Protein AF-V4ACY2-F1 (afdb_monomer)

Solvent-accessible surface area (backbone atoms only — not comparable to full-atom values): 9419 Å² total; per-residue (Å²): 138,80,79,76,68,62,64,61,56,56,56,52,55,54,52,50,54,54,52,55,57,54,51,53,53,53,53,53,55,50,52,55,54,51,60,54,54,54,54,55,53,50,52,53,52,51,51,52,51,52,53,50,60,61,65,65,54,49,73,44,71,83,48,90,90,48,67,42,76,68,57,86,89,70,68,90,60,81,63,46,81,70,33,29,70,29,28,17,23,35,46,50,26,29,38,27,17,43,76,71,76,41,50,69,69,54,37,47,49,46,32,31,53,44,30,43,58,54,26,66,77,44,85,54,64,69,61,23,49,52,42,41,55,46,29,52,49,54,36,50,51,47,67,73,59,35,75,83,64,49,28,78,70,47,54,84,71,54,76,44,78,63,48,66,63,34,48,129

pLDDT: mean 79.66, std 19.5, range [39.16, 98.38]

Sequence (168 aa):
MNTNSVLAKGVWCILKHILEHKSKKIIFLNLLKIKWRMRLSLVFGVCIAAGLVGLVTAQCNRNGDINGCSIPFGLPLPFKQKFTPSCYKHDVCYFCGAARAISRSRCDAKFLTDMENACRGIGNSQDREKCSKWANRYKGAVRLGGVLYYKKKPKNWCSESWVSGCLP

Mean predicted aligned error: 14.55 Å

Organism: Lottia gigantea (NCBI:txid225164)

Foldseek 3Di:
DDPPPPVVVVVVVVVVVVVVVVVVVVVVVVVVVVVVVVVVVVVVVVVVVVVVVVVLLLPLPPDPQQDFPDDPPPDPQPCSVLLRSLSSLLLLCLQQVLVVVHDNVNSLVSSLVSQLVSLVPDPDPVVSVVSNVSSVVSSVVCVVPVVVRRDNDHDPCSPPPSSVSSYD

Radius of gyration: 33.01 Å; Cα contacts (8 Å, |Δi|>4): 128; chains: 1; bounding box: 61×30×109 Å

Structure (mmCIF, N/CA/C/O backbone):
data_AF-V4ACY2-F1
#
_entry.id   AF-V4ACY2-F1
#
loop_
_atom_site.group_PDB
_atom_site.id
_atom_site.type_symbol
_atom_site.label_atom_id
_atom_site.label_alt_id
_atom_site.label_comp_id
_atom_site.label_asym_id
_atom_site.label_entity_id
_atom_site.label_seq_id
_atom_site.pdbx_PDB_ins_code
_atom_site.Cartn_x
_atom_site.Cartn_y
_atom_site.Cartn_z
_atom_site.occupancy
_atom_site.B_iso_or_equiv
_atom_site.auth_seq_id
_atom_site.auth_comp_id
_atom_site.auth_asym_id
_atom_site.auth_atom_id
_atom_site.pdbx_PDB_model_num
ATOM 1 N N . MET A 1 1 ? 41.805 -15.645 92.536 1.00 41.41 1 MET A N 1
ATOM 2 C CA . MET A 1 1 ? 40.705 -14.873 91.912 1.00 41.41 1 MET A CA 1
ATOM 3 C C . MET A 1 1 ? 41.290 -14.067 90.760 1.00 41.41 1 MET A C 1
ATOM 5 O O . MET A 1 1 ? 42.185 -13.276 91.007 1.00 41.41 1 MET A O 1
ATOM 9 N N . ASN A 1 2 ? 40.886 -14.336 89.514 1.00 39.16 2 ASN A N 1
ATOM 10 C CA . ASN A 1 2 ? 41.497 -13.746 88.313 1.00 39.16 2 ASN A CA 1
ATOM 11 C C . ASN A 1 2 ? 40.518 -12.742 87.673 1.00 39.16 2 ASN A C 1
ATOM 13 O O . ASN A 1 2 ? 39.511 -13.131 87.081 1.00 39.16 2 ASN A O 1
ATOM 17 N N . THR A 1 3 ? 40.793 -11.450 87.850 1.00 51.00 3 THR A N 1
ATOM 18 C CA . THR A 1 3 ? 39.941 -10.298 87.490 1.00 51.00 3 THR A CA 1
ATOM 19 C C . THR A 1 3 ? 39.946 -9.953 85.994 1.00 51.00 3 THR A C 1
ATOM 21 O O . THR A 1 3 ? 39.172 -9.108 85.552 1.00 51.00 3 THR A O 1
ATOM 24 N N . ASN A 1 4 ? 40.742 -10.651 85.178 1.00 47.72 4 ASN A N 1
ATOM 25 C CA . ASN A 1 4 ? 40.921 -10.340 83.755 1.00 47.72 4 ASN A CA 1
ATOM 26 C C . ASN A 1 4 ? 39.798 -10.848 82.823 1.00 47.72 4 ASN A C 1
ATOM 28 O O . ASN A 1 4 ? 39.755 -10.471 81.655 1.00 47.72 4 ASN A O 1
ATOM 32 N N . SER A 1 5 ? 38.864 -11.684 83.299 1.00 50.41 5 SER A N 1
ATOM 33 C CA . SER A 1 5 ? 37.837 -12.299 82.430 1.00 50.41 5 SER A CA 1
ATOM 34 C C . SER A 1 5 ? 36.534 -11.497 82.290 1.00 50.41 5 SER A C 1
ATOM 36 O O . SER A 1 5 ? 35.752 -11.748 81.370 1.00 50.41 5 SER A O 1
ATOM 38 N N . VAL A 1 6 ? 36.288 -10.529 83.180 1.00 53.50 6 VAL A N 1
ATOM 39 C CA . VAL A 1 6 ? 35.016 -9.784 83.222 1.00 53.50 6 VAL A CA 1
ATOM 40 C C . VAL A 1 6 ? 35.035 -8.582 82.267 1.00 53.50 6 VAL A C 1
ATOM 42 O O . VAL A 1 6 ? 34.057 -8.345 81.560 1.00 53.50 6 VAL A O 1
ATOM 45 N N . LEU A 1 7 ? 36.171 -7.883 82.148 1.00 49.66 7 LEU A N 1
ATOM 46 C CA . LEU A 1 7 ? 36.331 -6.720 81.260 1.00 49.66 7 LEU A CA 1
ATOM 47 C C . LEU A 1 7 ? 36.253 -7.079 79.762 1.00 49.66 7 LEU A C 1
ATOM 49 O O . LEU A 1 7 ? 35.655 -6.338 78.982 1.00 49.66 7 LEU A O 1
ATOM 53 N N . ALA A 1 8 ? 36.764 -8.246 79.356 1.00 54.38 8 ALA A N 1
ATOM 54 C CA . ALA A 1 8 ? 36.753 -8.680 77.954 1.00 54.38 8 ALA A CA 1
ATOM 55 C C . ALA A 1 8 ? 35.339 -8.988 77.415 1.00 54.38 8 ALA A C 1
ATOM 57 O O . ALA A 1 8 ? 35.057 -8.777 76.235 1.00 54.38 8 ALA A O 1
ATOM 58 N N . LYS A 1 9 ? 34.420 -9.447 78.277 1.00 57.16 9 LYS A N 1
ATOM 59 C CA . LYS A 1 9 ? 33.043 -9.791 77.876 1.00 57.16 9 LYS A CA 1
ATOM 60 C C . LYS A 1 9 ? 32.164 -8.554 77.659 1.00 57.16 9 LYS A C 1
ATOM 62 O O . LYS A 1 9 ? 31.334 -8.553 76.751 1.00 57.16 9 LYS A O 1
ATOM 67 N N . GLY A 1 10 ? 32.369 -7.490 78.441 1.00 53.94 10 GLY A N 1
ATOM 68 C CA . GLY A 1 10 ? 31.601 -6.244 78.323 1.00 53.94 10 GLY A CA 1
ATOM 69 C C . GLY A 1 10 ? 31.888 -5.475 77.029 1.00 53.94 10 GLY A C 1
ATOM 70 O O . GLY A 1 10 ? 30.962 -5.050 76.338 1.00 53.94 10 GLY A O 1
ATOM 71 N N . VAL A 1 11 ? 33.166 -5.367 76.645 1.00 58.78 11 VAL A N 1
ATOM 72 C CA . VAL A 1 11 ? 33.587 -4.646 75.429 1.00 58.78 11 VAL A CA 1
ATOM 73 C C . VAL A 1 11 ? 33.114 -5.356 74.154 1.00 58.78 11 VAL A C 1
ATOM 75 O O . VAL A 1 11 ? 32.684 -4.698 73.204 1.00 58.78 11 VAL A O 1
ATOM 78 N N . TRP A 1 12 ? 33.100 -6.695 74.137 1.00 56.56 12 TRP A N 1
ATOM 79 C CA . TRP A 1 12 ? 32.632 -7.464 72.978 1.00 56.56 12 TRP A CA 1
ATOM 80 C C . TRP A 1 12 ? 31.123 -7.305 72.732 1.00 56.56 12 TRP A C 1
ATOM 82 O O . TRP A 1 12 ? 30.690 -7.209 71.581 1.00 56.56 12 TRP A O 1
ATOM 92 N N . CYS A 1 13 ? 30.319 -7.197 73.794 1.00 54.97 13 CYS A N 1
ATOM 93 C CA . CYS A 1 13 ? 28.871 -7.019 73.670 1.00 54.97 13 CYS A CA 1
ATOM 94 C C . CYS A 1 13 ? 28.513 -5.661 73.034 1.00 54.97 13 CYS A C 1
ATOM 96 O O . CYS A 1 13 ? 27.671 -5.586 72.138 1.00 54.97 13 CYS A O 1
ATOM 98 N N . ILE A 1 14 ? 29.231 -4.598 73.417 1.00 60.75 14 ILE A N 1
ATOM 99 C CA . ILE A 1 14 ? 29.034 -3.247 72.873 1.00 60.75 14 ILE A CA 1
ATOM 100 C C . ILE A 1 14 ? 29.527 -3.159 71.419 1.00 60.75 14 ILE A C 1
ATOM 102 O O . ILE A 1 14 ? 28.814 -2.628 70.563 1.00 60.75 14 ILE A O 1
ATOM 106 N N . LEU A 1 15 ? 30.693 -3.738 71.093 1.00 57.72 15 LEU A N 1
ATOM 107 C CA . LEU A 1 15 ? 31.192 -3.767 69.710 1.00 57.72 15 LEU A CA 1
ATOM 108 C C . LEU A 1 15 ? 30.239 -4.517 68.768 1.00 57.72 15 LEU A C 1
ATOM 110 O O . LEU A 1 15 ? 29.996 -4.062 67.650 1.00 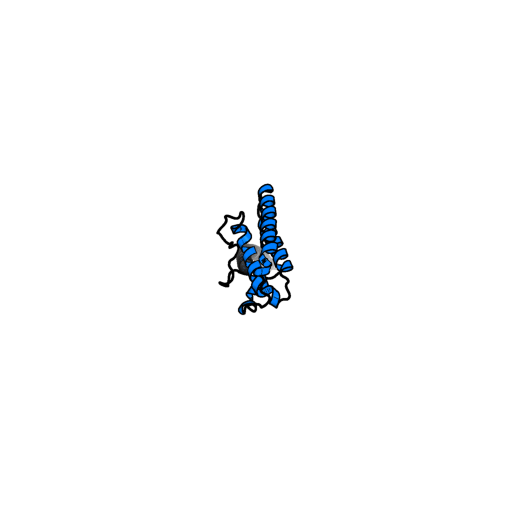57.72 15 LEU A O 1
ATOM 114 N N . LYS A 1 16 ? 29.664 -5.639 69.224 1.00 59.22 16 LYS A N 1
ATOM 115 C CA . LYS A 1 16 ? 28.704 -6.432 68.444 1.00 59.22 16 LYS A CA 1
ATOM 116 C C . LYS A 1 16 ? 27.436 -5.630 68.135 1.00 59.22 16 LYS A C 1
ATOM 118 O O . LYS A 1 16 ? 27.006 -5.605 66.984 1.00 59.22 16 LYS A O 1
ATOM 123 N N . HIS A 1 17 ? 26.909 -4.897 69.119 1.00 57.91 17 HIS A N 1
ATOM 124 C CA . HIS A 1 17 ? 25.737 -4.035 68.935 1.00 57.91 17 HIS A CA 1
ATOM 125 C C . HIS A 1 17 ? 25.995 -2.868 67.964 1.00 57.91 17 HIS A C 1
ATOM 127 O O . HIS A 1 17 ? 25.150 -2.562 67.121 1.00 57.91 17 HIS A O 1
ATOM 133 N N . ILE A 1 18 ? 27.174 -2.236 68.031 1.00 58.00 18 ILE A N 1
ATOM 134 C CA . ILE A 1 18 ? 27.549 -1.126 67.137 1.00 58.00 18 ILE A CA 1
ATOM 135 C C . ILE A 1 18 ? 27.763 -1.617 65.692 1.00 58.00 18 ILE A C 1
ATOM 137 O O . ILE A 1 18 ? 27.342 -0.947 64.741 1.00 58.00 18 ILE A O 1
ATOM 141 N N . LEU A 1 19 ? 28.375 -2.794 65.511 1.00 53.59 19 LEU A N 1
ATOM 142 C CA . LEU A 1 19 ? 28.597 -3.404 64.194 1.00 53.59 19 LEU A CA 1
ATOM 143 C C . LEU A 1 19 ? 27.280 -3.825 63.521 1.00 53.59 19 LEU A C 1
ATOM 145 O O . LEU A 1 19 ? 27.093 -3.566 62.328 1.00 53.59 19 LEU A O 1
ATOM 149 N N . GLU A 1 20 ? 26.328 -4.383 64.275 1.00 55.53 20 GLU A N 1
ATOM 150 C CA . GLU A 1 20 ? 25.010 -4.750 63.740 1.00 55.53 20 GLU A CA 1
ATOM 151 C C . GLU A 1 20 ? 24.198 -3.529 63.282 1.00 55.53 20 GLU A C 1
ATOM 153 O O . GLU A 1 20 ? 23.525 -3.572 62.248 1.00 55.53 20 GLU A O 1
ATOM 158 N N . HIS A 1 21 ? 24.288 -2.411 64.009 1.00 50.34 21 HIS A N 1
ATOM 159 C CA . HIS A 1 21 ? 23.534 -1.198 63.687 1.00 50.34 21 HIS A CA 1
ATOM 160 C C . HIS A 1 21 ? 24.084 -0.454 62.455 1.00 50.34 21 HIS A C 1
ATOM 162 O O . HIS A 1 21 ? 23.308 0.092 61.663 1.00 50.34 21 HIS A O 1
ATOM 168 N N . LYS A 1 22 ? 25.412 -0.447 62.250 1.00 50.97 22 LYS A N 1
ATOM 169 C CA . LYS A 1 22 ? 26.041 0.125 61.042 1.00 50.97 22 LYS A CA 1
ATOM 170 C C . LYS A 1 22 ? 25.749 -0.706 59.789 1.00 50.97 22 LYS A C 1
ATOM 172 O O . LYS A 1 22 ? 25.449 -0.128 58.744 1.00 50.97 22 LYS A O 1
ATOM 177 N N . SER A 1 23 ? 25.769 -2.036 59.902 1.00 53.59 23 SER A N 1
ATOM 178 C CA . SER A 1 23 ? 25.498 -2.950 58.783 1.00 53.59 23 SER A CA 1
ATOM 179 C C . SER A 1 23 ? 24.092 -2.748 58.195 1.00 53.59 23 SER A C 1
ATOM 181 O O . SER A 1 23 ? 23.932 -2.561 56.987 1.00 53.59 23 SER A O 1
ATOM 183 N N . LYS A 1 24 ? 23.067 -2.641 59.053 1.00 53.97 24 LYS A N 1
ATOM 184 C CA . LYS A 1 24 ? 21.666 -2.463 58.626 1.00 53.97 24 LYS A CA 1
ATOM 185 C C . LYS A 1 24 ? 21.431 -1.143 57.870 1.00 53.97 24 LYS A C 1
ATOM 187 O O . LYS A 1 24 ? 20.726 -1.136 56.862 1.00 53.97 24 LYS A O 1
ATOM 192 N N . LYS A 1 25 ? 22.069 -0.035 58.283 1.00 55.19 25 LYS A N 1
ATOM 193 C CA . LYS A 1 25 ? 21.971 1.265 57.579 1.00 55.19 25 LYS A CA 1
ATOM 194 C C . LYS A 1 25 ? 22.633 1.249 56.196 1.00 55.19 25 LYS A C 1
ATOM 196 O O . LYS A 1 25 ? 22.074 1.811 55.255 1.00 55.19 25 LYS A O 1
ATOM 201 N N . ILE A 1 26 ? 23.792 0.603 56.055 1.00 57.75 26 ILE A N 1
ATOM 202 C CA . ILE A 1 26 ? 24.509 0.498 54.771 1.00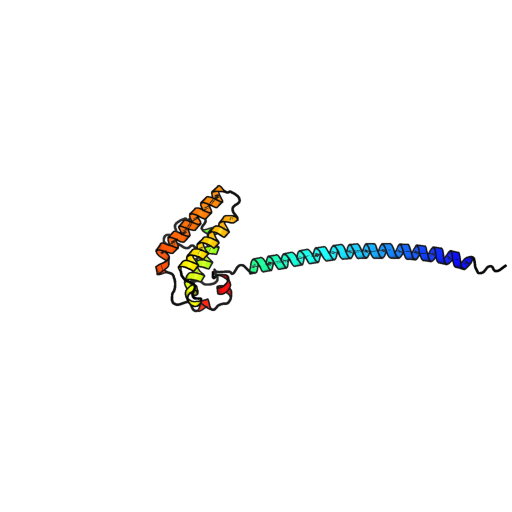 57.75 26 ILE A CA 1
ATOM 203 C C . ILE A 1 26 ? 23.701 -0.334 53.768 1.00 57.75 26 ILE A C 1
ATOM 205 O O . ILE A 1 26 ? 23.549 0.067 52.614 1.00 57.75 26 ILE A O 1
ATOM 209 N N . ILE A 1 27 ? 23.120 -1.449 54.217 1.00 58.66 27 ILE A N 1
ATOM 210 C CA . ILE A 1 27 ? 22.264 -2.300 53.380 1.00 58.66 27 ILE A CA 1
ATOM 211 C C . ILE A 1 27 ? 21.030 -1.519 52.901 1.00 58.66 27 ILE A C 1
ATOM 213 O O . ILE A 1 27 ? 20.716 -1.537 51.712 1.00 58.66 27 ILE A O 1
ATOM 217 N N . PHE A 1 28 ? 20.377 -0.759 53.784 1.00 57.81 28 PHE A N 1
ATOM 218 C CA . PHE A 1 28 ? 19.195 0.033 53.428 1.00 57.81 28 PHE A CA 1
ATOM 219 C C . PHE A 1 28 ? 19.502 1.150 52.409 1.00 57.81 28 PHE A C 1
ATOM 221 O O . PHE A 1 28 ? 18.766 1.332 51.437 1.00 57.81 28 PHE A O 1
ATOM 228 N N . LEU A 1 29 ? 20.631 1.852 52.569 1.00 56.41 29 LEU A N 1
ATOM 229 C CA . LEU A 1 29 ? 21.097 2.873 51.619 1.00 56.41 29 LEU A CA 1
ATOM 230 C C . LEU A 1 29 ? 21.485 2.274 50.255 1.00 56.41 29 LEU A C 1
ATOM 232 O O . LEU A 1 29 ? 21.201 2.873 49.214 1.00 56.41 29 LEU A O 1
ATOM 236 N N . ASN A 1 30 ? 22.086 1.081 50.241 1.00 54.09 30 ASN A N 1
ATOM 237 C CA . ASN A 1 30 ? 22.422 0.373 49.005 1.00 54.09 30 ASN A CA 1
ATOM 238 C C . ASN A 1 30 ? 21.169 -0.111 48.255 1.00 54.09 30 ASN A C 1
ATOM 240 O O . ASN A 1 30 ? 21.097 0.047 47.037 1.00 54.09 30 ASN A O 1
ATOM 244 N N . LEU A 1 31 ? 20.144 -0.606 48.956 1.00 55.38 31 LEU A N 1
ATOM 245 C CA . LEU A 1 31 ? 18.873 -1.020 48.343 1.00 55.38 31 LEU A CA 1
ATOM 246 C C . LEU A 1 31 ? 18.103 0.159 47.726 1.00 55.38 31 LEU A C 1
ATOM 248 O O . LEU A 1 31 ? 17.548 0.028 46.633 1.00 55.38 31 LEU A O 1
ATOM 252 N N . LEU A 1 32 ? 18.119 1.333 48.367 1.00 53.06 32 LEU A N 1
ATOM 253 C CA . LEU A 1 32 ? 17.531 2.560 47.813 1.00 53.06 32 LEU A CA 1
ATOM 254 C C . LEU A 1 32 ? 18.245 3.012 46.528 1.00 53.06 32 LEU A C 1
ATOM 256 O O . LEU A 1 32 ? 17.578 3.316 45.537 1.00 53.06 32 LEU A O 1
ATOM 260 N N . LYS A 1 33 ? 19.586 2.977 46.491 1.00 51.41 33 LYS A N 1
ATOM 261 C CA . LYS A 1 33 ? 20.370 3.278 45.276 1.00 51.41 33 LYS A CA 1
ATOM 262 C C . LYS A 1 33 ? 20.111 2.280 44.141 1.00 51.41 33 LYS A C 1
ATOM 264 O O . LYS A 1 33 ? 20.005 2.688 42.985 1.00 51.41 33 LYS A O 1
ATOM 269 N N . ILE A 1 34 ? 19.972 0.989 44.449 1.00 52.78 34 ILE A N 1
ATOM 270 C CA . ILE A 1 34 ? 19.667 -0.064 43.463 1.00 52.78 34 ILE A CA 1
ATOM 271 C C . ILE A 1 34 ? 18.278 0.154 42.845 1.00 52.78 34 ILE A C 1
ATOM 273 O O . ILE A 1 34 ? 18.129 0.118 41.623 1.00 52.78 34 ILE A O 1
ATOM 277 N N . LYS A 1 35 ? 17.269 0.465 43.667 1.00 46.41 35 LYS A N 1
ATOM 278 C CA . LYS A 1 35 ? 15.887 0.682 43.209 1.00 46.41 35 LYS A CA 1
ATOM 279 C C . LYS A 1 35 ? 15.758 1.890 42.267 1.00 46.41 35 LYS A C 1
ATOM 281 O O . LYS A 1 35 ? 14.972 1.844 41.322 1.00 46.41 35 LYS A O 1
ATOM 286 N N . TRP A 1 36 ? 16.562 2.936 42.478 1.00 42.69 36 TRP A N 1
ATOM 287 C CA . TRP A 1 36 ? 16.610 4.128 41.620 1.00 42.69 36 TRP A CA 1
ATOM 288 C C . TRP A 1 36 ? 17.347 3.903 40.287 1.00 42.69 36 TRP A C 1
ATOM 290 O O . TRP A 1 36 ? 16.862 4.336 39.243 1.00 42.69 36 TRP A O 1
ATOM 300 N N . ARG A 1 37 ? 18.466 3.162 40.274 1.00 53.25 37 ARG A N 1
ATOM 301 C CA . ARG A 1 37 ? 19.217 2.847 39.034 1.00 53.25 37 ARG A CA 1
ATOM 302 C C . ARG A 1 37 ? 18.445 1.932 38.076 1.00 53.25 37 ARG A C 1
ATOM 304 O O . ARG A 1 37 ? 18.564 2.059 36.856 1.00 53.25 37 ARG A O 1
ATOM 311 N N . MET A 1 38 ? 17.633 1.035 38.629 1.00 48.56 38 MET A N 1
ATOM 312 C CA . MET A 1 38 ? 16.861 0.052 37.868 1.00 48.56 38 MET A CA 1
ATOM 313 C C . MET A 1 38 ? 15.676 0.688 37.122 1.00 48.56 38 MET A C 1
ATOM 315 O O . MET A 1 38 ? 15.396 0.314 35.987 1.00 48.56 38 MET A O 1
ATOM 319 N N . ARG A 1 39 ? 15.032 1.713 37.705 1.00 53.97 39 ARG A N 1
ATOM 320 C CA . ARG A 1 39 ? 13.960 2.477 37.038 1.00 53.97 39 ARG A CA 1
ATOM 321 C C . ARG A 1 39 ? 14.480 3.355 35.901 1.00 53.97 39 ARG A C 1
ATOM 323 O O . ARG A 1 39 ? 13.835 3.429 34.863 1.00 53.97 39 ARG A O 1
ATOM 330 N N . LEU A 1 40 ? 15.656 3.963 36.061 1.00 49.12 40 LEU A N 1
ATOM 331 C CA . LEU A 1 40 ? 16.250 4.805 35.020 1.00 49.12 40 LEU A CA 1
ATOM 332 C C . LEU A 1 40 ? 16.706 3.974 33.806 1.00 49.12 40 LEU A C 1
ATOM 334 O O . LEU A 1 40 ? 16.435 4.347 32.670 1.00 49.12 40 LEU A O 1
ATOM 338 N N . SER A 1 41 ? 17.306 2.800 34.040 1.00 58.66 41 SER A N 1
ATOM 339 C CA . SER A 1 41 ? 17.742 1.897 32.958 1.00 58.66 41 SER A CA 1
ATOM 340 C C . SER A 1 41 ? 16.568 1.310 32.161 1.00 58.66 41 SER A C 1
ATOM 342 O O . SER A 1 41 ? 16.654 1.193 30.941 1.00 58.66 41 SER A O 1
ATOM 344 N N . LEU A 1 42 ? 15.449 0.991 32.825 1.00 56.44 42 LEU A N 1
ATOM 345 C CA . LEU A 1 42 ? 14.227 0.507 32.167 1.00 56.44 42 LEU A CA 1
ATOM 346 C C . LEU A 1 42 ? 13.587 1.574 31.269 1.00 56.44 42 LEU A C 1
ATOM 348 O O . LEU A 1 42 ? 13.195 1.266 30.148 1.00 56.44 42 LEU A O 1
ATOM 352 N N . VAL A 1 43 ? 13.521 2.829 31.723 1.00 58.94 43 VAL A N 1
ATOM 353 C CA . VAL A 1 43 ? 12.956 3.935 30.929 1.00 58.94 43 VAL A CA 1
ATOM 354 C C . VAL A 1 43 ? 13.814 4.229 29.694 1.00 58.94 43 VAL A C 1
ATOM 356 O O . VAL A 1 43 ? 13.274 4.347 28.597 1.00 58.94 43 VAL A O 1
ATOM 359 N N . PHE A 1 44 ? 15.145 4.262 29.832 1.00 57.38 44 PHE A N 1
ATOM 360 C CA . PHE A 1 44 ? 16.047 4.424 28.683 1.00 57.38 44 PHE A CA 1
ATOM 361 C C . PHE A 1 44 ? 15.942 3.257 27.688 1.00 57.38 44 PHE A C 1
ATOM 363 O O . PHE A 1 44 ? 15.879 3.493 26.482 1.00 57.38 44 PHE A O 1
ATOM 370 N N . GLY A 1 45 ? 15.850 2.011 28.171 1.00 57.72 45 GLY A N 1
ATOM 371 C CA . GLY A 1 45 ? 15.652 0.836 27.316 1.00 57.72 45 GLY A CA 1
ATOM 372 C C . GLY A 1 45 ? 14.335 0.871 26.530 1.00 57.72 45 GLY A C 1
ATOM 373 O O . GLY A 1 45 ? 14.321 0.564 25.339 1.00 57.72 45 GLY A O 1
ATOM 374 N N . VAL A 1 46 ? 13.241 1.314 27.160 1.00 59.41 46 VAL A N 1
ATOM 375 C CA . VAL A 1 46 ? 11.929 1.471 26.507 1.00 59.41 46 VAL A CA 1
ATOM 376 C C . VAL A 1 46 ? 11.949 2.585 25.453 1.00 59.41 46 VAL A C 1
ATOM 378 O O . VAL A 1 46 ? 11.416 2.390 24.363 1.00 59.41 46 VAL A O 1
ATOM 381 N N . CYS A 1 47 ? 12.600 3.722 25.719 1.00 59.69 47 CYS A N 1
ATOM 382 C CA . CYS A 1 47 ? 12.723 4.811 24.743 1.00 59.69 47 CYS A CA 1
ATOM 383 C C . CYS A 1 47 ? 13.574 4.421 23.525 1.00 59.69 47 CYS A C 1
ATOM 385 O O . CYS A 1 47 ? 13.209 4.754 22.398 1.00 59.69 47 CYS A O 1
ATOM 387 N N . ILE A 1 48 ? 14.672 3.681 23.726 1.00 59.72 48 ILE A N 1
ATOM 388 C CA . ILE A 1 48 ? 15.490 3.150 22.623 1.00 59.72 48 ILE A CA 1
ATOM 389 C C . ILE A 1 48 ? 14.678 2.148 21.795 1.00 59.72 48 ILE A C 1
ATOM 391 O O . ILE A 1 48 ? 14.661 2.246 20.570 1.00 59.72 48 ILE A O 1
ATOM 395 N N . ALA A 1 49 ? 13.948 1.232 22.438 1.00 56.03 49 ALA A N 1
ATOM 396 C CA . ALA A 1 49 ? 13.088 0.285 21.734 1.00 56.03 49 ALA A CA 1
ATOM 397 C C . ALA A 1 49 ? 11.979 0.996 20.935 1.00 56.03 49 ALA A C 1
ATOM 399 O O . ALA A 1 49 ? 11.772 0.674 19.770 1.00 56.03 49 ALA A O 1
ATOM 400 N N . ALA A 1 50 ? 11.310 2.002 21.505 1.00 57.47 50 ALA A N 1
ATOM 401 C CA . ALA A 1 50 ? 10.279 2.774 20.809 1.00 57.47 50 ALA A CA 1
ATOM 402 C C . ALA A 1 50 ? 10.843 3.606 19.640 1.00 57.47 50 ALA A C 1
ATOM 404 O O . ALA A 1 50 ? 10.233 3.654 18.572 1.00 57.47 50 ALA A O 1
ATOM 405 N N . GLY A 1 51 ? 12.025 4.210 19.807 1.00 56.06 51 GLY A N 1
ATOM 406 C CA . GLY A 1 51 ? 12.728 4.928 18.740 1.00 56.06 51 GLY A CA 1
ATOM 407 C C . GLY A 1 51 ? 13.144 4.010 17.587 1.00 56.06 51 GLY A C 1
ATOM 408 O O . GLY A 1 51 ? 12.926 4.344 16.424 1.00 56.06 51 GLY A O 1
ATOM 409 N N . LEU A 1 52 ? 13.661 2.816 17.899 1.00 52.38 52 LEU A N 1
ATOM 410 C CA . LEU A 1 52 ? 13.996 1.794 16.902 1.00 52.38 52 LEU A CA 1
ATOM 411 C C . LEU A 1 52 ? 12.743 1.257 16.198 1.00 52.38 52 LEU A C 1
ATOM 413 O O . LEU A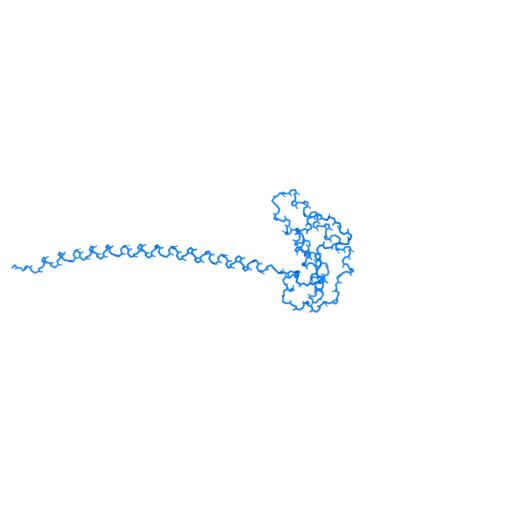 1 52 ? 12.740 1.139 14.978 1.00 52.38 52 LEU A O 1
ATOM 417 N N . VAL A 1 53 ? 11.650 1.000 16.921 1.00 52.88 53 VAL A N 1
ATOM 418 C CA . VAL A 1 53 ? 10.380 0.552 16.321 1.00 52.88 53 VAL A CA 1
ATOM 419 C C . VAL A 1 53 ? 9.775 1.629 15.409 1.00 52.88 53 VAL A C 1
ATOM 421 O O . VAL A 1 53 ? 9.253 1.297 14.346 1.00 52.88 53 VAL A O 1
ATOM 424 N N . GLY A 1 54 ? 9.901 2.916 15.757 1.00 50.59 54 GLY A N 1
ATOM 425 C CA . GLY A 1 54 ? 9.514 4.030 14.882 1.00 50.59 54 GLY A CA 1
ATOM 426 C C . GLY A 1 54 ? 10.365 4.125 13.607 1.00 50.59 54 GLY A C 1
ATOM 427 O O . GLY A 1 54 ? 9.825 4.333 12.519 1.00 50.59 54 GLY A O 1
ATOM 428 N N . LEU A 1 55 ? 11.679 3.893 13.722 1.00 49.09 55 LEU A N 1
ATOM 429 C CA . LEU A 1 55 ? 12.630 3.885 12.601 1.00 49.09 55 LEU A CA 1
ATOM 430 C C . LEU A 1 55 ? 12.419 2.697 11.639 1.00 49.09 55 LEU A C 1
ATOM 432 O O . LEU A 1 55 ? 12.716 2.804 10.452 1.00 49.09 55 LEU A O 1
ATOM 436 N N . VAL A 1 56 ? 11.885 1.574 12.132 1.00 49.66 56 VAL A N 1
ATOM 437 C CA . VAL A 1 56 ? 11.702 0.320 11.369 1.00 49.66 56 VAL A CA 1
ATOM 438 C C . VAL A 1 56 ? 10.434 0.317 10.499 1.00 49.66 56 VAL A C 1
ATOM 440 O O . VAL A 1 56 ? 10.202 -0.616 9.727 1.00 49.66 56 VAL A O 1
ATOM 443 N N . THR A 1 57 ? 9.631 1.386 10.506 1.00 54.12 57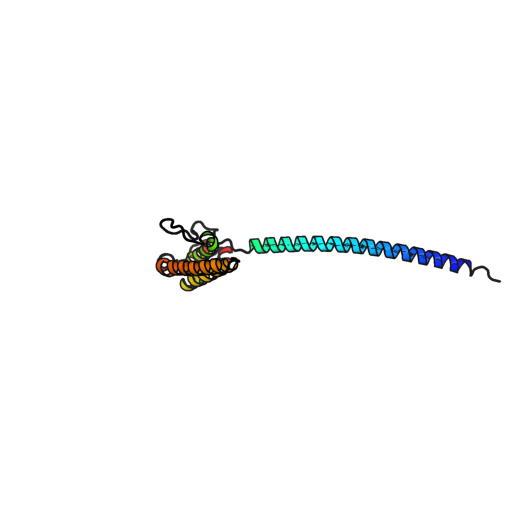 THR A N 1
ATOM 444 C CA . THR A 1 57 ? 8.683 1.582 9.401 1.00 54.12 57 THR A CA 1
ATOM 445 C C . THR A 1 57 ? 9.471 1.997 8.162 1.00 54.12 57 THR A C 1
ATOM 447 O O . THR A 1 57 ? 9.945 3.126 8.064 1.00 54.12 57 THR A O 1
ATOM 450 N N . ALA A 1 58 ? 9.665 1.066 7.221 1.00 63.94 58 ALA A N 1
ATOM 451 C CA . ALA A 1 58 ? 10.285 1.380 5.939 1.00 63.94 58 ALA A CA 1
ATOM 452 C C . ALA A 1 58 ? 9.576 2.605 5.340 1.00 63.94 58 ALA A C 1
ATOM 454 O O . ALA A 1 58 ? 8.379 2.566 5.045 1.00 63.94 58 ALA A O 1
ATOM 455 N N . GLN A 1 59 ? 10.297 3.723 5.242 1.00 83.75 59 GLN A N 1
ATOM 456 C CA . GLN A 1 59 ? 9.784 4.941 4.632 1.00 83.75 59 GLN A CA 1
ATOM 457 C C . GLN A 1 59 ? 9.715 4.708 3.128 1.00 83.75 59 GLN A C 1
ATOM 459 O O . GLN A 1 59 ? 10.699 4.864 2.409 1.00 83.75 59 GLN A O 1
ATOM 464 N N . CYS A 1 60 ? 8.545 4.297 2.658 1.00 91.38 60 CYS A N 1
ATOM 465 C CA . CYS A 1 60 ? 8.324 3.945 1.261 1.00 91.38 60 CYS A CA 1
ATOM 466 C C . CYS A 1 60 ? 8.019 5.159 0.375 1.00 91.38 60 CYS A C 1
ATOM 468 O O . CYS A 1 60 ? 7.571 4.975 -0.741 1.00 91.38 60 CYS A O 1
ATOM 470 N N . ASN A 1 61 ? 8.233 6.389 0.851 1.00 91.88 61 ASN A N 1
ATOM 471 C CA . ASN A 1 61 ? 8.007 7.643 0.121 1.00 91.88 61 ASN A CA 1
ATOM 472 C C . ASN A 1 61 ? 9.319 8.379 -0.217 1.00 91.88 61 ASN A C 1
ATOM 474 O O . ASN A 1 61 ? 9.339 9.601 -0.322 1.00 91.88 61 ASN A O 1
ATOM 478 N N . ARG A 1 62 ? 10.432 7.643 -0.336 1.00 88.38 62 ARG A N 1
ATOM 479 C CA . ARG A 1 62 ? 11.786 8.205 -0.490 1.00 88.38 62 ARG A CA 1
ATOM 480 C C . ARG A 1 62 ? 12.155 8.648 -1.905 1.00 88.38 62 ARG A C 1
ATOM 482 O O . ARG A 1 62 ? 13.187 9.285 -2.076 1.00 88.38 62 ARG A O 1
ATOM 489 N N . ASN A 1 63 ? 11.348 8.315 -2.908 1.00 90.19 63 ASN A N 1
ATOM 490 C CA . ASN A 1 63 ? 11.635 8.619 -4.307 1.00 90.19 63 ASN A CA 1
ATOM 491 C C . ASN A 1 63 ? 10.508 9.453 -4.932 1.00 90.19 63 ASN A C 1
ATOM 493 O O . ASN A 1 63 ? 9.339 9.197 -4.659 1.00 90.19 63 ASN A O 1
ATOM 497 N N . GLY A 1 64 ? 10.854 10.416 -5.792 1.00 87.81 64 GLY A N 1
ATOM 498 C CA . GLY A 1 64 ? 9.887 11.292 -6.466 1.00 87.81 64 GLY A CA 1
ATOM 499 C C . GLY A 1 64 ? 8.967 10.580 -7.468 1.00 87.81 64 GLY A C 1
ATOM 500 O O . GLY A 1 64 ? 7.905 11.105 -7.785 1.00 87.81 64 GLY A O 1
ATOM 501 N N . ASP A 1 65 ? 9.333 9.377 -7.929 1.00 89.38 65 ASP A N 1
ATOM 502 C CA . ASP A 1 65 ? 8.466 8.520 -8.756 1.00 89.38 65 ASP A CA 1
ATOM 503 C C . ASP A 1 65 ? 7.226 8.010 -7.976 1.00 89.38 65 ASP A C 1
ATOM 505 O O . ASP A 1 65 ? 6.244 7.581 -8.584 1.00 89.38 65 ASP A O 1
ATOM 509 N N . ILE A 1 66 ? 7.272 8.020 -6.639 1.00 91.50 66 ILE A N 1
ATOM 510 C CA . ILE A 1 66 ? 6.241 7.473 -5.747 1.00 91.50 66 ILE A CA 1
ATOM 511 C C . ILE A 1 66 ? 5.208 8.558 -5.458 1.00 91.50 66 ILE A C 1
ATOM 513 O O . ILE A 1 66 ? 5.520 9.588 -4.861 1.00 91.50 66 ILE A O 1
ATOM 517 N N . ASN A 1 67 ? 3.958 8.323 -5.854 1.00 89.94 67 ASN A N 1
ATOM 518 C CA . ASN A 1 67 ? 2.898 9.330 -5.808 1.00 89.94 67 ASN A CA 1
ATOM 519 C C . ASN A 1 67 ? 1.826 9.039 -4.739 1.00 89.94 67 ASN A C 1
ATOM 521 O O . ASN A 1 67 ? 0.944 9.872 -4.504 1.00 89.94 67 ASN A O 1
ATOM 525 N N . GLY A 1 68 ? 1.914 7.902 -4.045 1.00 90.50 68 GLY A N 1
ATOM 526 C CA . GLY A 1 68 ? 0.994 7.494 -2.992 1.00 90.50 68 GLY A CA 1
ATOM 527 C C . GLY A 1 68 ? -0.421 7.273 -3.521 1.00 90.50 68 GLY A C 1
ATOM 528 O O . GLY A 1 68 ? -0.635 6.822 -4.636 1.00 90.50 68 GLY A O 1
ATOM 529 N N . CYS A 1 69 ? -1.441 7.609 -2.728 1.00 90.31 69 CYS A N 1
ATOM 530 C CA . CYS A 1 69 ? -2.836 7.458 -3.166 1.00 90.31 69 CYS A CA 1
ATOM 531 C C . CYS A 1 69 ? -3.295 8.600 -4.099 1.00 90.31 69 CYS A C 1
ATOM 533 O O . CYS A 1 69 ? -4.428 9.084 -3.984 1.00 90.31 69 CYS A O 1
ATOM 535 N N . SER A 1 70 ? -2.405 9.108 -4.951 1.00 84.25 70 SER A N 1
ATOM 536 C CA . SER A 1 70 ? -2.750 10.117 -5.947 1.00 84.25 70 SER A CA 1
ATOM 537 C C . SER A 1 70 ? -3.586 9.470 -7.040 1.00 84.25 70 SER A C 1
ATOM 539 O O . SER A 1 70 ? -3.228 8.428 -7.579 1.00 84.25 70 SER A O 1
ATOM 541 N N . ILE A 1 71 ? -4.720 10.084 -7.360 1.00 73.56 71 ILE A N 1
ATOM 542 C CA . ILE A 1 71 ? -5.620 9.604 -8.404 1.00 73.56 71 ILE A CA 1
ATOM 543 C C . ILE A 1 71 ? -5.821 10.685 -9.465 1.00 73.56 71 ILE A C 1
ATOM 545 O O . ILE A 1 71 ? -5.793 11.876 -9.131 1.00 73.56 71 ILE A O 1
ATOM 549 N N . PRO A 1 72 ? -6.064 10.293 -10.726 1.00 65.19 72 PRO A N 1
ATOM 550 C CA . PRO A 1 72 ? -6.493 11.225 -11.758 1.00 65.19 72 PRO A CA 1
ATOM 551 C C . PRO A 1 72 ? -7.743 11.992 -11.302 1.00 65.19 72 PRO A C 1
ATOM 553 O O . PRO A 1 72 ? -8.606 11.429 -10.627 1.00 65.19 72 PRO A O 1
ATOM 556 N N . PHE A 1 73 ? -7.837 13.272 -11.667 1.00 65.38 73 PHE A N 1
ATOM 557 C CA . PHE A 1 73 ? -8.991 14.146 -11.388 1.00 65.38 73 PHE A CA 1
ATOM 558 C C . PHE A 1 73 ? -9.271 14.468 -9.909 1.00 65.38 73 PHE A C 1
ATOM 560 O O . PHE A 1 73 ? -10.304 15.053 -9.601 1.00 65.38 73 PHE A O 1
ATOM 567 N N . GLY A 1 74 ? -8.365 14.131 -8.984 1.00 66.50 74 GLY A N 1
ATOM 568 C CA . GLY A 1 74 ? -8.401 14.662 -7.616 1.00 66.50 74 GLY A CA 1
ATOM 569 C C . GLY A 1 74 ? -9.626 14.271 -6.782 1.00 66.50 74 GLY A C 1
ATOM 570 O O . GLY A 1 74 ? -9.964 14.991 -5.844 1.00 66.50 74 GLY A O 1
ATOM 571 N N . LEU A 1 75 ? -10.294 13.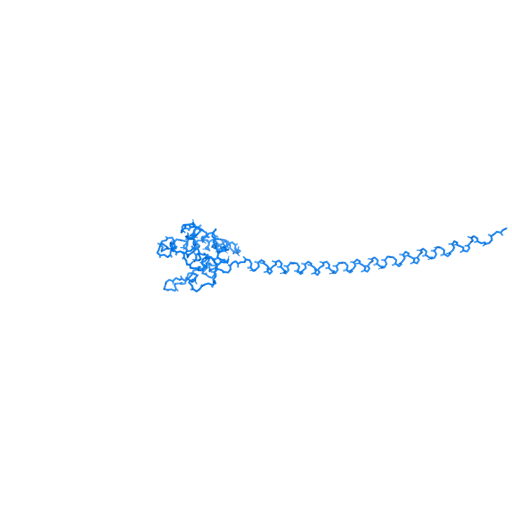152 -7.091 1.00 74.44 75 LEU A N 1
ATOM 572 C CA . LEU A 1 75 ? -11.526 12.775 -6.391 1.00 74.44 75 LEU A CA 1
ATOM 573 C C . LEU A 1 75 ? -11.290 12.603 -4.870 1.00 74.44 75 LEU A C 1
ATOM 575 O O . LEU A 1 75 ? -10.272 12.041 -4.439 1.00 74.44 75 LEU A O 1
ATOM 579 N N . PRO A 1 76 ? -12.230 13.045 -4.020 1.00 76.94 76 PRO A N 1
ATOM 580 C CA . PRO A 1 76 ? -12.140 12.841 -2.581 1.00 76.94 76 PRO A CA 1
ATOM 581 C C . PRO A 1 76 ? -12.480 11.384 -2.235 1.00 76.94 76 PRO A C 1
ATOM 583 O O . PRO A 1 76 ? -13.636 11.030 -2.008 1.00 76.94 76 PRO A O 1
ATOM 586 N N . LEU A 1 77 ? -11.467 10.516 -2.202 1.00 85.81 77 LEU A N 1
ATOM 587 C CA . LEU A 1 77 ? -11.642 9.126 -1.783 1.00 85.81 77 LEU A CA 1
ATOM 588 C C . LEU A 1 77 ? -11.611 8.992 -0.247 1.00 85.81 77 LEU A C 1
ATOM 590 O O . LEU A 1 77 ? -10.669 9.470 0.397 1.00 85.81 77 LEU A O 1
ATOM 594 N N . PRO A 1 78 ? -12.599 8.313 0.365 1.00 92.19 78 PRO A N 1
ATOM 595 C CA . PRO A 1 78 ? -12.597 8.042 1.798 1.00 92.19 78 PRO A CA 1
ATOM 596 C C . PRO A 1 78 ? -11.375 7.245 2.247 1.00 92.19 78 PRO A C 1
ATOM 598 O O . PRO A 1 78 ? -10.837 6.426 1.506 1.00 92.19 78 PRO A O 1
ATOM 601 N N . PHE A 1 79 ? -10.952 7.477 3.492 1.00 93.25 79 PHE A N 1
ATOM 602 C CA . PHE A 1 79 ? -9.795 6.825 4.118 1.00 93.25 79 PHE A CA 1
ATOM 603 C C . PHE A 1 79 ? -8.450 7.050 3.404 1.00 93.25 79 PHE A C 1
ATOM 605 O O . PHE A 1 79 ? -7.464 6.427 3.792 1.00 93.25 79 PHE A O 1
ATOM 612 N N . LYS A 1 80 ? -8.355 7.991 2.448 1.00 92.19 80 LYS A N 1
ATOM 613 C CA . LYS A 1 80 ? -7.116 8.302 1.711 1.00 92.19 80 LYS A CA 1
ATOM 614 C C . LYS A 1 80 ? -5.901 8.439 2.627 1.00 92.19 80 LYS A C 1
ATOM 616 O O . LYS A 1 80 ? -4.928 7.725 2.439 1.00 92.19 80 LYS A O 1
ATOM 621 N N . GLN A 1 81 ? -5.980 9.286 3.655 1.00 91.69 81 GLN A N 1
ATOM 622 C CA . GLN A 1 81 ? -4.876 9.485 4.605 1.00 91.69 81 GLN A CA 1
ATOM 623 C C . GLN A 1 81 ? -4.501 8.200 5.356 1.00 91.69 81 GLN A C 1
ATOM 625 O O . GLN A 1 81 ? -3.322 7.934 5.575 1.00 91.69 81 GLN A O 1
ATOM 630 N N . LYS A 1 82 ? -5.497 7.381 5.719 1.00 94.12 82 LYS A N 1
ATOM 631 C CA . LYS A 1 82 ? -5.284 6.096 6.397 1.00 94.12 82 LYS A CA 1
ATOM 632 C C . LYS A 1 82 ? -4.565 5.095 5.483 1.00 94.12 82 LYS A C 1
ATOM 634 O O . LYS A 1 82 ? -3.746 4.320 5.966 1.00 94.12 82 LYS A O 1
ATOM 639 N N . PHE A 1 83 ? -4.865 5.119 4.184 1.00 95.69 83 PHE A N 1
ATOM 640 C CA . PHE A 1 83 ? -4.306 4.207 3.182 1.00 95.69 83 PHE A CA 1
ATOM 641 C C . PHE A 1 83 ? -3.022 4.710 2.518 1.00 95.69 83 PHE A C 1
ATOM 643 O O . PHE A 1 83 ? -2.330 3.909 1.894 1.00 95.69 83 PHE A O 1
ATOM 650 N N . THR A 1 84 ? -2.647 5.982 2.688 1.00 94.62 84 THR A N 1
ATOM 651 C CA . THR A 1 84 ? -1.409 6.562 2.134 1.00 94.62 84 THR A CA 1
ATOM 652 C C . THR A 1 84 ? -0.162 5.701 2.384 1.00 94.62 84 THR A C 1
ATOM 654 O O . THR A 1 84 ? 0.555 5.435 1.417 1.00 94.62 84 THR A O 1
ATOM 657 N N . PRO A 1 85 ? 0.094 5.175 3.601 1.00 95.06 85 PRO A N 1
ATOM 658 C CA . PRO A 1 85 ? 1.243 4.294 3.828 1.00 95.06 85 PRO A CA 1
ATOM 659 C C . PRO A 1 85 ? 1.205 3.005 2.993 1.00 95.06 85 PRO A C 1
ATOM 661 O O . PRO A 1 85 ? 2.245 2.528 2.541 1.00 95.06 85 PRO A O 1
ATOM 664 N N . SER A 1 86 ? 0.014 2.446 2.765 1.00 96.44 86 SER A N 1
ATOM 665 C CA . SER A 1 86 ? -0.191 1.262 1.924 1.00 96.44 86 SER A CA 1
ATOM 666 C C . SER A 1 86 ? 0.029 1.583 0.447 1.00 96.44 86 SER A C 1
ATOM 668 O O . SER A 1 86 ? 0.644 0.786 -0.257 1.00 96.44 86 SER A O 1
ATOM 670 N N . CYS A 1 87 ? -0.414 2.758 -0.014 1.00 95.81 87 CYS A N 1
ATOM 671 C CA . CYS A 1 87 ? -0.183 3.210 -1.387 1.00 95.81 87 CYS A CA 1
ATOM 672 C C . CYS A 1 87 ? 1.315 3.386 -1.676 1.00 95.81 87 CYS A C 1
ATOM 674 O O . CYS A 1 87 ? 1.792 2.904 -2.693 1.00 95.81 87 CYS A O 1
ATOM 676 N N . TYR A 1 88 ? 2.093 3.957 -0.749 1.00 96.44 88 TYR A N 1
ATOM 677 C CA . TYR A 1 88 ? 3.548 4.067 -0.922 1.00 96.44 88 TYR A CA 1
ATOM 678 C C . TYR A 1 88 ? 4.238 2.709 -1.101 1.00 96.44 88 TYR A C 1
ATOM 680 O O . TYR A 1 88 ? 5.091 2.548 -1.970 1.00 96.44 88 TYR A O 1
ATOM 688 N N . LYS A 1 89 ? 3.852 1.699 -0.312 1.00 97.19 89 LYS A N 1
ATOM 689 C CA . LYS A 1 89 ? 4.365 0.329 -0.485 1.00 97.19 89 LYS A CA 1
ATOM 690 C C . LYS A 1 89 ? 3.958 -0.271 -1.831 1.00 97.19 89 LYS A C 1
ATOM 692 O O . LYS A 1 89 ? 4.760 -0.947 -2.475 1.00 97.19 89 LYS A O 1
ATOM 697 N N . HIS A 1 90 ? 2.719 -0.026 -2.257 1.00 96.88 90 HIS A N 1
ATOM 698 C CA . HIS A 1 90 ? 2.196 -0.508 -3.536 1.00 96.88 90 HIS A CA 1
ATOM 699 C C . HIS A 1 90 ? 2.946 0.094 -4.727 1.00 96.88 90 HIS A C 1
ATOM 701 O O . HIS A 1 90 ? 3.376 -0.668 -5.592 1.00 96.88 90 HIS A O 1
ATOM 707 N N . ASP A 1 91 ? 3.219 1.400 -4.711 1.00 96.69 91 ASP A N 1
ATOM 708 C CA . ASP A 1 91 ? 4.016 2.083 -5.735 1.00 96.69 91 ASP A CA 1
ATOM 709 C C . ASP A 1 91 ? 5.418 1.481 -5.845 1.00 96.69 91 ASP A C 1
ATOM 711 O O . ASP A 1 91 ? 5.855 1.102 -6.934 1.00 96.69 91 ASP A O 1
ATOM 715 N N . VAL A 1 92 ? 6.110 1.310 -4.711 1.00 97.25 92 VAL A N 1
ATOM 716 C CA . VAL A 1 92 ? 7.431 0.662 -4.680 1.00 97.25 92 VAL A CA 1
ATOM 717 C C . VAL A 1 92 ? 7.357 -0.741 -5.281 1.00 97.25 92 VAL A C 1
ATOM 719 O O . VAL A 1 92 ? 8.199 -1.112 -6.097 1.00 97.25 92 VAL A O 1
ATOM 722 N N . CYS A 1 93 ? 6.323 -1.515 -4.948 1.00 97.62 93 CYS A N 1
ATOM 723 C CA . CYS A 1 93 ? 6.110 -2.838 -5.531 1.00 97.62 93 CYS A CA 1
ATOM 724 C C . CYS A 1 93 ? 5.839 -2.779 -7.044 1.00 97.62 93 CYS A C 1
ATOM 726 O O . CYS A 1 93 ? 6.317 -3.635 -7.785 1.00 97.62 93 CYS A O 1
ATOM 728 N N . TYR A 1 94 ? 5.131 -1.763 -7.536 1.00 97.38 94 TYR A N 1
ATOM 729 C CA . TYR A 1 94 ? 4.869 -1.583 -8.965 1.00 97.38 94 TYR A CA 1
ATOM 730 C C . TYR A 1 94 ? 6.112 -1.183 -9.759 1.00 97.38 94 TYR A C 1
ATOM 732 O O . TYR A 1 94 ? 6.245 -1.598 -10.911 1.00 97.38 94 TYR A O 1
ATOM 740 N N . PHE A 1 95 ? 7.033 -0.427 -9.161 1.00 97.38 95 PHE A N 1
ATOM 741 C CA . PHE A 1 95 ? 8.308 -0.086 -9.792 1.00 97.38 95 PHE A CA 1
ATOM 742 C C . PHE A 1 95 ? 9.350 -1.201 -9.682 1.00 97.38 95 PHE A C 1
ATOM 744 O O . PHE A 1 95 ? 10.115 -1.407 -10.622 1.00 97.38 95 PHE A O 1
ATOM 751 N N . CYS A 1 96 ? 9.392 -1.912 -8.553 1.00 97.44 96 CYS A N 1
ATOM 752 C CA . CYS A 1 96 ? 10.513 -2.784 -8.199 1.00 97.44 96 CYS A CA 1
ATOM 753 C C . CYS A 1 96 ? 10.169 -4.270 -8.093 1.00 97.44 96 CYS A C 1
ATOM 755 O O . CYS A 1 96 ? 11.077 -5.100 -8.072 1.00 97.44 96 CYS A O 1
ATOM 757 N N . GLY A 1 97 ? 8.888 -4.638 -8.056 1.00 96.94 97 GLY A N 1
ATOM 758 C CA . GLY A 1 97 ? 8.450 -6.018 -7.852 1.00 96.94 97 GLY A CA 1
ATOM 759 C C . GLY A 1 97 ? 9.002 -6.980 -8.903 1.00 96.94 97 GLY A C 1
ATOM 760 O O . GLY A 1 97 ? 9.439 -8.078 -8.559 1.00 96.94 97 GLY A O 1
ATOM 761 N N . ALA A 1 98 ? 9.090 -6.546 -10.164 1.00 95.81 98 ALA A N 1
ATOM 762 C CA . ALA A 1 98 ? 9.636 -7.359 -11.250 1.00 95.81 98 ALA A CA 1
ATOM 763 C C . ALA A 1 98 ? 11.099 -7.776 -11.009 1.00 95.81 98 ALA A C 1
ATOM 765 O O . ALA A 1 98 ? 11.456 -8.915 -11.303 1.00 95.81 98 ALA A O 1
ATOM 766 N N . ALA A 1 99 ? 11.921 -6.914 -10.389 1.00 94.75 99 ALA A N 1
ATOM 767 C CA . ALA A 1 99 ? 13.311 -7.232 -10.032 1.00 94.75 99 ALA A CA 1
ATOM 768 C C . ALA A 1 99 ? 13.432 -8.373 -9.010 1.00 94.75 99 ALA A C 1
ATOM 770 O O . ALA A 1 99 ? 14.493 -8.973 -8.868 1.00 94.75 99 ALA A O 1
ATOM 771 N N . ARG A 1 100 ? 12.358 -8.642 -8.262 1.00 94.62 100 ARG A N 1
ATOM 772 C CA . ARG A 1 100 ? 12.292 -9.648 -7.196 1.00 94.62 100 ARG A CA 1
ATOM 773 C C . ARG A 1 100 ? 11.317 -10.783 -7.528 1.00 94.62 100 ARG A C 1
ATOM 775 O O . ARG A 1 100 ? 10.884 -11.488 -6.624 1.00 94.62 100 ARG A O 1
ATOM 782 N N . ALA A 1 101 ? 10.936 -10.932 -8.801 1.00 96.44 101 ALA A N 1
ATOM 783 C CA . ALA A 1 101 ? 9.938 -11.904 -9.260 1.00 96.44 101 ALA A CA 1
ATOM 784 C C . ALA A 1 101 ? 8.572 -11.799 -8.537 1.00 96.44 101 ALA A C 1
ATOM 786 O O . ALA A 1 101 ? 7.828 -12.772 -8.417 1.00 96.44 101 ALA A O 1
ATOM 787 N N . ILE A 1 102 ? 8.214 -10.604 -8.061 1.00 97.44 102 ILE A N 1
ATOM 788 C CA . ILE A 1 102 ? 6.937 -10.328 -7.398 1.00 97.44 102 ILE A CA 1
ATOM 789 C C . ILE A 1 102 ? 5.934 -9.895 -8.456 1.00 97.44 102 ILE A C 1
ATOM 791 O O . ILE A 1 102 ? 6.070 -8.828 -9.052 1.00 97.44 102 ILE A O 1
ATOM 795 N N . SER A 1 103 ? 4.904 -10.707 -8.674 1.00 96.94 103 SER A N 1
ATOM 796 C CA . SER A 1 103 ? 3.848 -10.396 -9.634 1.00 96.94 103 SER A CA 1
ATOM 797 C C . SER A 1 103 ? 3.009 -9.187 -9.208 1.00 96.94 103 SER A C 1
ATOM 799 O O . SER A 1 103 ? 2.821 -8.910 -8.021 1.00 96.94 103 SER A O 1
ATOM 801 N N . ARG A 1 104 ? 2.398 -8.520 -10.194 1.00 96.69 104 ARG A N 1
ATOM 802 C CA . ARG A 1 104 ? 1.405 -7.459 -9.959 1.00 96.69 104 ARG A CA 1
ATOM 803 C C . ARG A 1 104 ? 0.300 -7.904 -8.999 1.00 96.69 104 ARG A C 1
ATOM 805 O O . ARG A 1 104 ? -0.039 -7.180 -8.072 1.00 96.69 104 ARG A O 1
ATOM 812 N N . SER A 1 105 ? -0.232 -9.114 -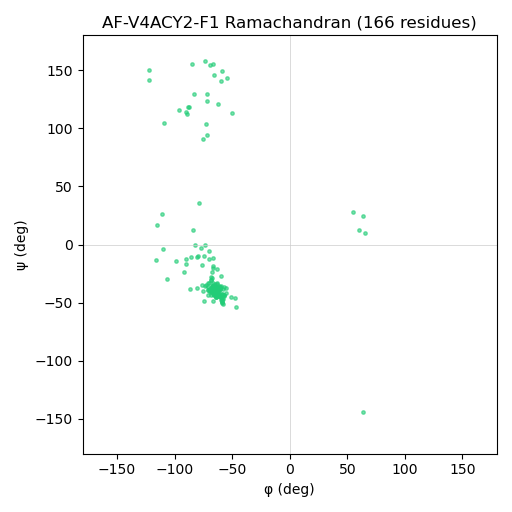9.184 1.00 96.69 105 SER A N 1
ATOM 813 C CA . SER A 1 105 ? -1.298 -9.642 -8.325 1.00 96.69 105 SER A CA 1
ATOM 814 C C . SER A 1 105 ? -0.852 -9.809 -6.871 1.00 96.69 105 SER A C 1
ATOM 816 O O . SER A 1 105 ? -1.664 -9.597 -5.972 1.00 96.69 105 SER A O 1
ATOM 818 N N . ARG A 1 106 ? 0.424 -10.136 -6.624 1.00 98.00 106 ARG A N 1
ATOM 819 C CA . ARG A 1 106 ? 0.997 -10.197 -5.274 1.00 98.00 106 ARG A CA 1
ATOM 820 C C . ARG A 1 106 ? 1.155 -8.802 -4.664 1.00 98.00 106 ARG A C 1
ATOM 822 O O . ARG A 1 106 ? 0.818 -8.638 -3.494 1.00 98.00 106 ARG A O 1
ATOM 829 N N . CYS A 1 107 ? 1.565 -7.799 -5.447 1.00 97.88 107 CYS A N 1
ATOM 830 C CA . CYS A 1 107 ? 1.538 -6.397 -5.011 1.00 97.88 107 CYS A CA 1
ATOM 831 C C . CYS A 1 107 ? 0.113 -5.955 -4.628 1.00 97.88 107 CYS A C 1
ATOM 833 O O . CYS A 1 107 ? -0.097 -5.433 -3.537 1.00 97.88 107 CYS A O 1
ATOM 835 N N . ASP A 1 108 ? -0.879 -6.215 -5.487 1.00 97.88 108 ASP A N 1
ATOM 836 C CA . ASP A 1 108 ? -2.278 -5.824 -5.257 1.00 97.88 108 ASP A CA 1
ATOM 837 C C . ASP A 1 108 ? -2.892 -6.554 -4.046 1.00 97.88 108 ASP A C 1
ATOM 839 O O . ASP A 1 108 ? -3.700 -5.989 -3.307 1.00 97.88 108 ASP A O 1
ATOM 843 N N . ALA A 1 109 ? -2.518 -7.818 -3.819 1.00 98.12 109 ALA A N 1
ATOM 844 C CA . ALA A 1 109 ? -2.939 -8.575 -2.643 1.00 98.12 109 ALA A CA 1
ATOM 845 C C . ALA A 1 109 ? -2.345 -7.988 -1.357 1.00 98.12 109 ALA A C 1
ATOM 847 O O . ALA A 1 109 ? -3.089 -7.713 -0.417 1.00 98.12 109 ALA A O 1
ATOM 848 N N . LYS A 1 110 ? -1.031 -7.723 -1.339 1.00 98.12 110 LYS A N 1
ATOM 849 C CA . LYS A 1 110 ? -0.363 -7.100 -0.191 1.00 98.12 110 LYS A CA 1
ATOM 850 C C . LYS A 1 110 ? -0.919 -5.712 0.110 1.00 98.12 110 LYS A C 1
ATOM 852 O O . LYS A 1 110 ? -1.085 -5.366 1.276 1.00 98.12 110 LYS A O 1
ATOM 857 N N . PHE A 1 111 ? -1.253 -4.947 -0.927 1.00 97.88 111 PHE A N 1
ATOM 858 C CA . PHE A 1 111 ? -1.882 -3.640 -0.796 1.00 97.88 111 PHE A CA 1
ATOM 859 C C . PHE A 1 111 ? -3.222 -3.714 -0.056 1.00 97.88 111 PHE A C 1
ATOM 861 O O . PHE A 1 111 ? -3.427 -2.958 0.894 1.00 97.88 111 PHE A O 1
ATOM 868 N N . LEU A 1 112 ? -4.098 -4.662 -0.422 1.00 98.19 112 LEU A N 1
ATOM 869 C CA . LEU A 1 112 ? -5.340 -4.905 0.322 1.00 98.19 112 LEU A CA 1
ATOM 870 C C . LEU A 1 112 ? -5.049 -5.247 1.785 1.00 98.19 112 LEU A C 1
ATOM 872 O O . LEU A 1 112 ? -5.601 -4.606 2.675 1.00 98.19 112 LEU A O 1
ATOM 876 N N . THR A 1 113 ? -4.157 -6.211 2.028 1.00 98.38 113 THR A N 1
ATOM 877 C CA . THR A 1 113 ? -3.805 -6.636 3.387 1.00 98.38 113 THR A CA 1
ATOM 878 C C . THR A 1 113 ? -3.292 -5.468 4.227 1.00 98.38 113 THR A C 1
ATOM 880 O O . THR A 1 113 ? -3.708 -5.302 5.369 1.00 98.38 113 THR A O 1
ATOM 883 N N . ASP A 1 114 ? -2.434 -4.607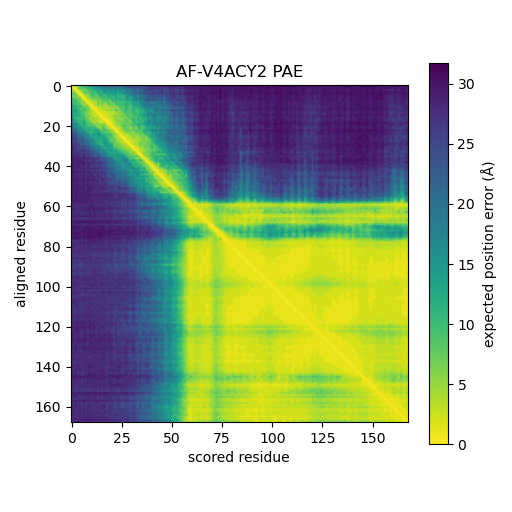 3.676 1.00 97.50 114 ASP A N 1
ATOM 884 C CA . ASP A 1 114 ? -1.913 -3.447 4.399 1.00 97.50 114 ASP A CA 1
ATOM 885 C C . ASP A 1 114 ? -2.996 -2.405 4.698 1.00 97.50 114 ASP A C 1
ATOM 887 O O . ASP A 1 114 ? -2.991 -1.814 5.779 1.00 97.50 114 ASP A O 1
ATOM 891 N N . MET A 1 115 ? -3.948 -2.187 3.788 1.00 97.81 115 MET A N 1
ATOM 892 C CA . MET A 1 115 ? -5.097 -1.314 4.053 1.00 97.81 115 MET A CA 1
ATOM 893 C C . MET A 1 115 ? -6.025 -1.895 5.131 1.00 97.81 115 MET A C 1
ATOM 895 O O . MET A 1 115 ? -6.435 -1.177 6.041 1.00 97.81 115 MET A O 1
ATOM 899 N N . GLU A 1 116 ? -6.311 -3.197 5.094 1.00 98.31 116 GLU A N 1
ATOM 900 C CA . GLU A 1 116 ? -7.103 -3.880 6.127 1.00 98.31 116 GLU A CA 1
ATOM 901 C C . GLU A 1 116 ? -6.408 -3.834 7.494 1.00 98.31 116 GLU A C 1
ATOM 903 O O . GLU A 1 116 ? -7.051 -3.585 8.518 1.00 98.31 116 GLU A O 1
ATOM 908 N N . ASN A 1 117 ? -5.080 -3.988 7.514 1.00 97.38 117 ASN A N 1
ATOM 909 C CA . ASN A 1 117 ? -4.265 -3.806 8.711 1.00 97.38 117 ASN A CA 1
ATOM 910 C C . ASN A 1 117 ? -4.424 -2.387 9.279 1.00 97.38 117 ASN A C 1
ATOM 912 O O . ASN A 1 117 ? -4.597 -2.230 10.488 1.00 97.38 117 ASN A O 1
ATOM 916 N N . ALA A 1 118 ? -4.424 -1.363 8.421 1.00 96.25 118 ALA A N 1
ATOM 917 C CA . ALA A 1 118 ? -4.642 0.021 8.833 1.00 96.25 118 ALA A CA 1
ATOM 918 C C . ALA A 1 118 ? -6.059 0.250 9.398 1.00 96.25 118 ALA A C 1
ATOM 920 O O . ALA A 1 118 ? -6.228 1.022 10.348 1.00 96.25 118 ALA A O 1
ATOM 921 N N . CYS A 1 119 ? -7.070 -0.451 8.873 1.00 97.81 119 CYS A N 1
ATOM 922 C CA . CYS A 1 119 ? -8.442 -0.392 9.381 1.00 97.81 119 CYS A CA 1
ATOM 923 C C . CYS A 1 119 ? -8.594 -0.992 10.787 1.00 97.81 119 CYS A C 1
ATOM 925 O O . CYS A 1 119 ? -9.452 -0.541 11.545 1.00 97.81 119 CYS A O 1
ATOM 927 N N . ARG A 1 120 ? -7.761 -1.967 11.183 1.00 96.44 120 ARG A N 1
ATOM 928 C CA . ARG A 1 120 ? -7.869 -2.612 12.509 1.00 96.44 120 ARG A CA 1
ATOM 929 C C . ARG A 1 120 ? -7.717 -1.650 13.685 1.00 96.44 120 ARG A C 1
ATOM 931 O O . ARG A 1 120 ? -8.289 -1.908 14.737 1.00 96.44 120 ARG A O 1
ATOM 938 N N . GLY A 1 121 ? -7.001 -0.540 13.501 1.00 91.69 121 GLY A N 1
ATOM 939 C CA . GLY A 1 121 ? -6.842 0.495 14.525 1.00 91.69 121 GLY A CA 1
ATOM 940 C C . GLY A 1 121 ? -8.082 1.369 14.759 1.00 91.69 121 GLY A C 1
ATOM 941 O O . GLY A 1 121 ? -8.016 2.293 15.561 1.00 91.69 121 GLY A O 1
ATOM 942 N N . ILE A 1 122 ? -9.189 1.145 14.043 1.00 95.69 122 ILE A N 1
ATOM 943 C CA . ILE A 1 122 ? -10.449 1.868 14.249 1.00 95.69 122 ILE A CA 1
ATOM 944 C C . ILE A 1 122 ? -11.262 1.142 15.329 1.00 95.69 122 ILE A C 1
ATOM 946 O O . ILE A 1 122 ? -11.637 -0.019 15.155 1.00 95.69 122 ILE A O 1
ATOM 950 N N . GLY A 1 123 ? -11.525 1.832 16.445 1.00 96.50 123 GLY A N 1
ATOM 951 C CA . GLY A 1 123 ? -12.262 1.272 17.585 1.00 96.50 123 GLY A CA 1
ATOM 952 C C . GLY A 1 123 ? -13.754 1.067 17.310 1.00 96.50 123 GLY A C 1
ATOM 953 O O . GLY A 1 123 ? -14.326 0.067 17.737 1.00 96.50 123 GLY A O 1
ATOM 954 N N . ASN A 1 124 ? -14.378 1.972 16.551 1.00 97.69 124 ASN A N 1
ATOM 955 C CA . ASN A 1 124 ? -15.770 1.829 16.132 1.00 97.69 124 ASN A CA 1
ATOM 956 C C . ASN A 1 124 ? -15.902 0.720 15.068 1.00 97.69 124 ASN A C 1
ATOM 958 O O . ASN A 1 124 ? -15.261 0.769 14.017 1.00 97.69 124 ASN A O 1
ATOM 962 N N . SER A 1 125 ? -16.748 -0.279 15.329 1.00 97.12 125 SER A N 1
ATOM 963 C CA . SER A 1 125 ? -16.921 -1.442 14.451 1.00 97.12 125 SER A CA 1
ATOM 964 C C . SER A 1 125 ? -17.512 -1.086 13.085 1.00 97.12 125 SER A C 1
ATOM 966 O O . SER A 1 125 ? -17.040 -1.610 12.076 1.00 97.12 125 SER A O 1
ATOM 968 N N . GLN A 1 126 ? -18.485 -0.173 13.036 1.00 97.56 126 GLN A N 1
ATOM 969 C CA . GLN A 1 126 ? -19.120 0.265 11.792 1.00 97.56 126 GLN A CA 1
ATOM 970 C C . GLN A 1 126 ? -18.126 1.017 10.903 1.00 97.56 126 GLN A C 1
ATOM 972 O O . GLN A 1 126 ? -18.050 0.765 9.702 1.00 97.56 126 GLN A O 1
ATOM 977 N N . ASP A 1 127 ? -17.318 1.909 11.475 1.00 97.19 127 ASP A N 1
ATOM 978 C CA . ASP A 1 127 ? -16.312 2.649 10.708 1.00 97.19 127 ASP A CA 1
ATOM 979 C C . ASP A 1 127 ? -15.149 1.758 10.272 1.00 97.19 127 ASP A C 1
ATOM 981 O O . ASP A 1 127 ? -14.623 1.926 9.169 1.00 97.19 127 ASP A O 1
ATOM 985 N N . ARG A 1 128 ? -14.791 0.756 11.083 1.00 98.00 128 ARG A N 1
ATOM 986 C CA . ARG A 1 128 ? -13.844 -0.291 10.689 1.00 98.00 128 ARG A CA 1
ATOM 987 C C . ARG A 1 128 ? -14.362 -1.092 9.496 1.00 98.00 128 ARG A C 1
ATOM 989 O O . ARG A 1 128 ? -13.614 -1.311 8.549 1.00 98.00 128 ARG A O 1
ATOM 996 N N . GLU A 1 129 ? -15.635 -1.480 9.501 1.00 97.94 129 GLU A N 1
ATOM 997 C CA . GLU A 1 129 ? -16.252 -2.188 8.378 1.00 97.94 129 GLU A CA 1
ATOM 998 C C . GLU A 1 129 ? -16.305 -1.316 7.114 1.00 97.94 129 GLU A C 1
ATOM 1000 O O . GLU A 1 129 ? -15.926 -1.765 6.029 1.00 97.94 129 GLU A O 1
ATOM 1005 N N . LYS A 1 130 ? -16.705 -0.041 7.244 1.00 98.00 130 LYS A N 1
ATOM 1006 C CA . LYS A 1 130 ? -16.654 0.932 6.140 1.00 98.00 130 LYS A CA 1
ATOM 1007 C C . LYS A 1 130 ? -15.233 1.059 5.586 1.00 98.00 130 LYS A C 1
ATOM 1009 O O . LYS A 1 130 ? -15.062 1.045 4.369 1.00 98.00 130 LYS A O 1
ATOM 1014 N N . CYS A 1 131 ? -14.224 1.139 6.454 1.00 98.25 131 CYS A N 1
ATOM 1015 C CA . CYS A 1 131 ? -12.816 1.180 6.063 1.00 98.25 131 CYS A CA 1
ATOM 1016 C C . CYS A 1 131 ? -12.430 -0.062 5.247 1.00 98.25 131 CYS A C 1
ATOM 1018 O O . CYS A 1 131 ? -11.936 0.073 4.129 1.00 98.25 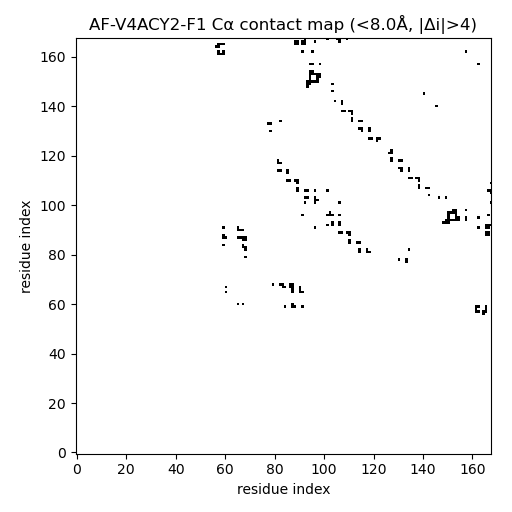131 CYS A O 1
ATOM 1020 N N . SER A 1 132 ? -12.741 -1.270 5.728 1.00 98.12 132 SER A N 1
ATOM 1021 C CA . SER A 1 132 ? -12.461 -2.520 5.004 1.00 98.12 132 SER A CA 1
ATOM 1022 C C . SER A 1 132 ? -13.186 -2.608 3.653 1.00 98.12 132 SER A C 1
ATOM 1024 O O . SER A 1 132 ? -12.612 -3.065 2.660 1.00 98.12 132 SER A O 1
ATOM 1026 N N . LYS A 1 133 ? -14.430 -2.120 3.561 1.00 97.94 133 LYS A N 1
ATOM 1027 C CA . LYS A 1 133 ? -15.160 -2.016 2.284 1.00 97.94 133 LYS A CA 1
ATOM 1028 C C . LYS A 1 133 ? -14.443 -1.084 1.303 1.00 97.94 133 LYS A C 1
ATOM 1030 O O . LYS A 1 133 ? -14.307 -1.420 0.126 1.00 97.94 133 LYS A O 1
ATOM 1035 N N . TRP A 1 134 ? -13.938 0.057 1.770 1.00 96.81 134 TRP A N 1
ATOM 1036 C CA . TRP A 1 134 ? -13.148 0.968 0.939 1.00 96.81 134 TRP A CA 1
ATOM 1037 C C . TRP A 1 134 ? -11.786 0.390 0.542 1.00 96.81 134 TRP A C 1
ATOM 1039 O O . TRP A 1 134 ? -11.404 0.546 -0.614 1.00 96.81 134 TRP A O 1
ATOM 1049 N N . ALA A 1 135 ? -11.104 -0.354 1.416 1.00 97.50 135 ALA A N 1
ATOM 1050 C CA . ALA A 1 135 ? -9.865 -1.060 1.071 1.00 97.50 135 ALA A CA 1
ATOM 1051 C C . ALA A 1 135 ? -10.062 -1.999 -0.138 1.00 97.50 135 ALA A C 1
ATOM 1053 O O . ALA A 1 135 ? -9.266 -2.010 -1.080 1.00 97.50 135 ALA A O 1
ATOM 1054 N N . ASN A 1 136 ? -11.188 -2.719 -0.175 1.00 97.38 136 ASN A N 1
ATOM 1055 C CA . ASN A 1 136 ? -11.561 -3.552 -1.319 1.00 97.38 136 ASN A CA 1
ATOM 1056 C C . ASN A 1 136 ? -11.813 -2.736 -2.597 1.00 97.38 136 ASN A C 1
ATOM 1058 O O . ASN A 1 136 ? -11.394 -3.156 -3.677 1.00 97.38 136 ASN A O 1
ATOM 1062 N N . ARG A 1 137 ? -12.432 -1.551 -2.496 1.00 95.12 137 ARG A N 1
ATOM 1063 C CA . ARG A 1 137 ? -12.626 -0.643 -3.644 1.00 95.12 137 ARG A CA 1
ATOM 1064 C C . ARG A 1 137 ? -11.299 -0.128 -4.201 1.00 95.12 137 ARG A C 1
ATOM 1066 O O . ARG A 1 137 ? -11.110 -0.156 -5.414 1.00 95.12 137 ARG A O 1
ATOM 1073 N N . TYR A 1 138 ? -10.367 0.268 -3.334 1.00 94.94 138 TYR A N 1
ATOM 1074 C CA . TYR A 1 138 ? -9.015 0.676 -3.733 1.00 94.94 138 TYR A CA 1
ATOM 1075 C C . TYR A 1 138 ? -8.284 -0.452 -4.472 1.00 94.94 138 TYR A C 1
ATOM 1077 O O . TYR A 1 138 ? -7.771 -0.242 -5.571 1.00 94.94 138 TYR A O 1
ATOM 1085 N N . LYS A 1 139 ? -8.307 -1.676 -3.924 1.00 95.25 139 LYS A N 1
ATOM 1086 C CA . LYS A 1 139 ? -7.751 -2.861 -4.595 1.00 95.25 139 LYS A CA 1
ATOM 1087 C C . LYS A 1 139 ? -8.423 -3.122 -5.950 1.00 95.25 139 LYS A C 1
ATOM 1089 O O . LYS A 1 139 ? -7.753 -3.454 -6.925 1.00 95.25 139 LYS A O 1
ATOM 1094 N N . GLY A 1 140 ? -9.747 -2.988 -6.019 1.00 94.31 140 GLY A N 1
ATOM 1095 C CA . GLY A 1 140 ? -10.510 -3.141 -7.257 1.00 94.31 140 GLY A CA 1
ATOM 1096 C C . GLY A 1 140 ? -10.044 -2.167 -8.339 1.00 94.31 140 GLY A C 1
ATOM 1097 O O . GLY A 1 140 ? -9.753 -2.589 -9.457 1.00 94.31 140 GLY A O 1
ATOM 1098 N N . ALA A 1 141 ? -9.878 -0.891 -7.983 1.00 91.62 141 ALA A N 1
ATOM 1099 C CA . ALA A 1 141 ? -9.393 0.140 -8.895 1.00 91.62 141 ALA A CA 1
ATOM 1100 C C . ALA A 1 141 ? -7.991 -0.180 -9.446 1.00 91.62 141 ALA A C 1
ATOM 1102 O O . ALA A 1 141 ? -7.795 -0.165 -10.663 1.00 91.62 141 ALA A O 1
ATOM 1103 N N . VAL A 1 142 ? -7.032 -0.554 -8.588 1.00 92.19 142 VAL A N 1
ATOM 1104 C CA . VAL A 1 142 ? -5.675 -0.914 -9.050 1.00 92.19 142 VAL A CA 1
ATOM 1105 C C . VAL A 1 142 ? -5.655 -2.220 -9.843 1.00 92.19 142 VAL A C 1
ATOM 1107 O O . VAL A 1 142 ? -4.879 -2.358 -10.782 1.00 92.19 142 VAL A O 1
ATOM 1110 N N . ARG A 1 143 ? -6.545 -3.177 -9.558 1.00 93.19 143 ARG A N 1
ATOM 1111 C CA . ARG A 1 143 ? -6.630 -4.411 -10.352 1.00 93.19 143 ARG A CA 1
ATOM 1112 C C . ARG A 1 143 ? -7.077 -4.124 -11.788 1.00 93.19 143 ARG A C 1
ATOM 1114 O O . ARG A 1 143 ? -6.524 -4.731 -12.710 1.00 93.19 143 ARG A O 1
ATOM 1121 N N . LEU A 1 144 ? -8.037 -3.211 -11.960 1.00 90.69 144 LEU A N 1
ATOM 1122 C CA . LEU A 1 144 ? -8.582 -2.806 -13.259 1.00 90.69 144 LEU A CA 1
ATOM 1123 C C . LEU A 1 144 ? -7.610 -1.910 -14.043 1.00 90.69 144 LEU A C 1
ATOM 1125 O O . LEU A 1 144 ? -7.331 -2.192 -15.202 1.00 90.69 144 LEU A O 1
ATOM 1129 N N . GLY A 1 145 ? -7.056 -0.868 -13.413 1.00 87.50 145 GLY A N 1
ATOM 1130 C CA . GLY A 1 145 ? -6.184 0.106 -14.089 1.00 87.50 145 GLY A CA 1
ATOM 1131 C C . GLY A 1 145 ? -4.685 -0.210 -14.035 1.00 87.50 145 GLY A C 1
ATOM 1132 O O . GLY A 1 145 ? -3.919 0.212 -14.898 1.00 87.50 145 GLY A O 1
ATOM 1133 N N . GLY A 1 146 ? -4.236 -0.981 -13.047 1.00 84.88 146 GLY A N 1
ATOM 1134 C CA . GLY A 1 146 ? -2.818 -1.147 -12.709 1.00 84.88 146 GLY A CA 1
ATOM 1135 C C . GLY A 1 146 ? -1.985 -1.935 -13.719 1.00 84.88 146 GLY A C 1
ATOM 1136 O O . GLY A 1 146 ? -0.758 -1.886 -13.653 1.00 84.88 146 GLY A O 1
ATOM 1137 N N . VAL A 1 147 ? -2.611 -2.622 -14.686 1.00 87.50 147 VAL A N 1
ATOM 1138 C CA . VAL A 1 147 ? -1.890 -3.297 -15.787 1.00 87.50 147 VAL A CA 1
ATOM 1139 C C . VAL A 1 147 ? -0.987 -2.313 -16.533 1.00 87.50 147 VAL A C 1
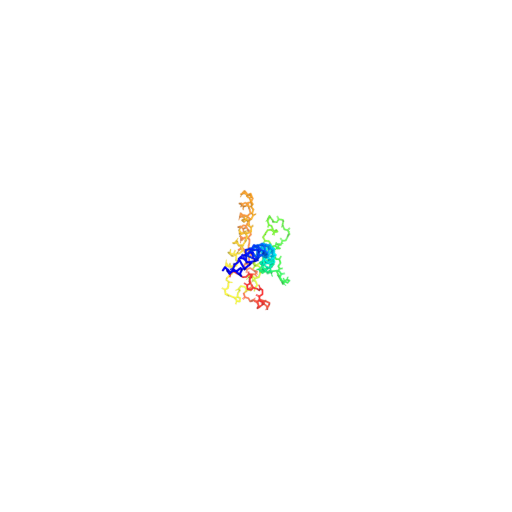ATOM 1141 O O . VAL A 1 147 ? 0.127 -2.671 -16.903 1.00 87.50 147 VAL A O 1
ATOM 1144 N N . LEU A 1 148 ? -1.445 -1.072 -16.710 1.00 88.12 148 LEU A N 1
ATOM 1145 C CA . LEU A 1 148 ? -0.718 -0.030 -17.438 1.00 88.12 148 LEU A CA 1
ATOM 1146 C C . LEU A 1 148 ? 0.449 0.568 -16.633 1.00 88.12 148 LEU A C 1
ATOM 1148 O O . LEU A 1 148 ? 1.342 1.195 -17.203 1.00 88.12 148 LEU A O 1
ATOM 1152 N N . TYR A 1 149 ? 0.459 0.371 -15.313 1.00 91.38 149 TYR A N 1
ATOM 1153 C CA . TYR A 1 149 ? 1.386 1.044 -14.401 1.00 91.38 149 TYR A CA 1
ATOM 1154 C C . TYR A 1 149 ? 2.483 0.125 -13.860 1.00 91.38 149 TYR A C 1
ATOM 1156 O O . TYR A 1 149 ? 3.593 0.600 -13.618 1.00 91.38 149 TYR A O 1
ATOM 1164 N N . TYR A 1 150 ? 2.218 -1.178 -13.717 1.00 95.19 150 TYR A N 1
ATOM 1165 C CA . TYR A 1 150 ? 3.211 -2.140 -13.235 1.00 95.19 150 TYR A CA 1
ATOM 1166 C C . TYR A 1 150 ? 4.420 -2.226 -14.185 1.00 95.19 150 TYR A C 1
ATOM 1168 O O . TYR A 1 150 ? 4.290 -2.560 -15.368 1.00 95.19 150 TYR A O 1
ATOM 1176 N N . LYS A 1 151 ? 5.622 -1.938 -13.676 1.00 94.75 151 LYS A N 1
ATOM 1177 C CA . LYS A 1 151 ? 6.848 -1.877 -14.476 1.00 94.75 151 LYS A CA 1
ATOM 1178 C C . LYS A 1 151 ? 7.519 -3.245 -14.550 1.00 94.75 151 LYS A C 1
ATOM 1180 O O . LYS A 1 151 ? 8.086 -3.737 -13.583 1.00 94.75 151 LYS A O 1
ATOM 1185 N N . LYS A 1 152 ? 7.518 -3.836 -15.751 1.00 93.31 152 LYS A N 1
ATOM 1186 C CA . LYS A 1 152 ? 8.279 -5.067 -16.042 1.00 93.31 152 LYS A CA 1
ATOM 1187 C C . LYS A 1 152 ? 9.794 -4.852 -15.979 1.00 93.31 152 LYS A C 1
ATOM 1189 O O . LYS A 1 152 ? 10.520 -5.755 -15.583 1.00 93.31 152 LYS A O 1
ATOM 1194 N N . LYS A 1 153 ? 10.266 -3.672 -16.395 1.00 94.75 153 LYS A N 1
ATOM 1195 C CA . LYS A 1 153 ? 11.665 -3.258 -16.242 1.00 94.75 153 LYS A CA 1
ATOM 1196 C C . LYS A 1 153 ? 11.781 -2.412 -14.970 1.00 94.75 153 LYS A C 1
ATOM 1198 O O . LYS A 1 153 ? 11.148 -1.354 -14.930 1.00 94.75 153 LYS A O 1
ATOM 1203 N N . PRO A 1 154 ? 12.529 -2.863 -13.952 1.00 93.00 154 PRO A N 1
ATOM 1204 C CA . PRO A 1 154 ? 12.639 -2.140 -12.694 1.00 93.00 154 PRO A CA 1
ATOM 1205 C C . PRO A 1 154 ? 13.423 -0.835 -12.850 1.00 93.00 154 PRO A C 1
ATOM 1207 O O . PRO A 1 154 ? 14.262 -0.699 -13.743 1.00 93.00 154 PRO A O 1
ATOM 1210 N N . LYS A 1 155 ? 13.150 0.128 -11.968 1.00 93.94 155 LYS A N 1
ATOM 1211 C CA . LYS A 1 155 ? 13.918 1.378 -11.866 1.00 93.94 155 LYS A CA 1
ATOM 1212 C C . LYS A 1 155 ? 15.293 1.127 -11.229 1.00 93.94 155 LYS A C 1
ATOM 1214 O O . LYS A 1 155 ? 15.484 0.158 -10.500 1.00 93.94 155 LYS A O 1
ATOM 1219 N N . ASN A 1 156 ? 16.249 2.020 -11.480 1.00 94.38 156 ASN A N 1
ATOM 1220 C CA . ASN A 1 156 ? 17.614 1.929 -10.943 1.00 94.38 156 ASN A CA 1
ATOM 1221 C C . ASN A 1 156 ? 17.664 1.961 -9.405 1.00 94.38 156 ASN A C 1
ATOM 1223 O O . ASN A 1 156 ? 18.437 1.221 -8.809 1.00 94.38 156 ASN A O 1
ATOM 1227 N N . TRP A 1 157 ? 16.798 2.751 -8.768 1.00 94.25 157 TRP A N 1
ATOM 1228 C CA . TRP A 1 157 ? 16.706 2.870 -7.310 1.00 94.25 157 TRP A CA 1
ATOM 1229 C C . TRP A 1 157 ? 16.130 1.620 -6.620 1.00 94.25 157 TRP A C 1
ATOM 1231 O O . TRP A 1 157 ? 16.145 1.521 -5.397 1.00 94.25 157 TRP A O 1
ATOM 1241 N N . CYS A 1 158 ? 15.668 0.613 -7.372 1.00 95.00 158 CYS A N 1
ATOM 1242 C CA . CYS A 1 158 ? 15.148 -0.637 -6.809 1.00 95.00 158 CYS A CA 1
ATOM 1243 C C . CYS A 1 158 ? 16.204 -1.502 -6.091 1.00 95.00 158 CYS A C 1
ATOM 1245 O O . CYS A 1 158 ? 15.845 -2.473 -5.419 1.00 95.00 158 CYS A O 1
ATOM 1247 N N . SER A 1 159 ? 17.492 -1.186 -6.245 1.00 93.56 159 SER A N 1
ATOM 1248 C CA . SER A 1 159 ? 18.598 -1.829 -5.526 1.00 93.56 159 SER A CA 1
ATOM 1249 C C . SER A 1 159 ? 18.875 -1.210 -4.152 1.00 93.56 159 SER A C 1
ATOM 1251 O O . SER A 1 159 ? 19.623 -1.797 -3.370 1.00 93.56 159 SER A O 1
ATOM 1253 N N . GLU A 1 160 ? 18.278 -0.059 -3.830 1.00 93.25 160 GLU A N 1
ATOM 1254 C CA . GLU A 1 160 ? 18.500 0.617 -2.554 1.00 93.25 160 GLU A CA 1
ATOM 1255 C C . GLU A 1 160 ? 17.971 -0.206 -1.368 1.00 93.25 160 GLU A C 1
ATOM 1257 O O . GLU A 1 160 ? 16.954 -0.901 -1.448 1.00 93.25 160 GLU A O 1
ATOM 1262 N N . SER A 1 161 ? 18.656 -0.118 -0.225 1.00 91.56 161 SER A N 1
ATOM 1263 C CA . SER A 1 161 ? 18.404 -0.984 0.936 1.00 91.56 161 SER A CA 1
ATOM 1264 C C . SER A 1 161 ? 16.984 -0.859 1.501 1.00 91.56 161 SER A C 1
ATOM 1266 O O . SER A 1 161 ? 16.379 -1.862 1.893 1.00 91.56 161 SER A O 1
ATOM 1268 N N . TRP A 1 162 ? 16.414 0.350 1.490 1.00 91.75 162 TRP A N 1
ATOM 1269 C CA . TRP A 1 162 ? 15.080 0.631 2.032 1.00 91.75 162 TRP A CA 1
ATOM 1270 C C . TRP A 1 162 ? 13.946 -0.021 1.229 1.00 91.75 162 TRP A C 1
ATOM 1272 O O . TRP A 1 162 ? 12.885 -0.284 1.795 1.00 91.75 162 TRP A O 1
ATOM 1282 N N . VAL A 1 163 ? 14.167 -0.333 -0.056 1.00 94.31 163 VAL A N 1
ATOM 1283 C CA . VAL A 1 163 ? 13.153 -0.926 -0.946 1.00 94.31 163 VAL A CA 1
ATOM 1284 C C . VAL A 1 163 ? 12.675 -2.269 -0.407 1.00 94.31 163 VAL A C 1
ATOM 1286 O O . VAL A 1 163 ? 11.484 -2.568 -0.451 1.00 94.31 163 VAL A O 1
ATOM 1289 N N . SER A 1 164 ? 13.587 -3.063 0.158 1.00 92.44 164 SER A N 1
ATOM 1290 C CA . SER A 1 164 ? 13.276 -4.393 0.694 1.00 92.44 164 SER A CA 1
ATOM 1291 C C . SER A 1 164 ? 12.186 -4.370 1.772 1.00 92.44 164 SER A C 1
ATOM 1293 O O . SER A 1 164 ? 11.322 -5.241 1.777 1.00 92.44 164 SER A O 1
ATOM 1295 N N . GLY A 1 165 ? 12.158 -3.337 2.620 1.00 92.62 165 GLY A N 1
ATOM 1296 C CA . GLY A 1 165 ? 11.147 -3.184 3.671 1.00 92.62 165 GLY A CA 1
ATOM 1297 C C . GLY A 1 165 ? 9.763 -2.752 3.167 1.00 92.62 165 GLY A C 1
ATOM 1298 O O . GLY A 1 165 ? 8.797 -2.766 3.930 1.00 92.62 165 GLY A O 1
ATOM 1299 N N . CYS A 1 166 ? 9.653 -2.363 1.895 1.00 94.75 166 CYS A N 1
ATOM 1300 C CA . CYS A 1 166 ? 8.404 -1.942 1.261 1.00 94.75 166 CYS A CA 1
ATOM 1301 C C . CYS A 1 166 ? 7.743 -3.052 0.436 1.00 94.75 166 CYS A C 1
ATOM 1303 O O . CYS A 1 166 ? 6.577 -2.914 0.061 1.00 94.75 166 CYS A O 1
ATOM 1305 N N . LEU A 1 167 ? 8.473 -4.129 0.136 1.00 95.25 167 LEU A N 1
ATOM 1306 C CA . LEU A 1 167 ? 7.988 -5.219 -0.702 1.00 95.25 167 LEU A CA 1
ATOM 1307 C C . LEU A 1 167 ? 7.184 -6.266 0.104 1.00 95.25 167 LEU A C 1
ATOM 1309 O O . LEU A 1 167 ? 7.349 -6.364 1.321 1.00 95.25 167 LEU A O 1
ATOM 1313 N N . PRO A 1 168 ? 6.282 -7.018 -0.562 1.00 92.88 168 PRO A N 1
ATOM 1314 C CA . PRO A 1 168 ? 5.541 -8.136 0.026 1.00 92.88 168 PRO A CA 1
ATOM 1315 C C . PRO A 1 168 ? 6.384 -9.301 0.544 1.00 92.88 168 PRO A C 1
ATOM 1317 O O . PRO A 1 168 ? 7.391 -9.655 -0.108 1.00 92.88 168 PRO A O 1
#

Secondary structure (DSSP, 8-state):
--THHHHHHHHHHHHHHHHHHHHHHHHHHHHHHHHHHHHHHHHHHHHHHHHHHHHTS--TT-STT---S--GGG---TTHHHHHHHHHHHHHHHHHGGGGT--HHHHHHHHHHHHHHHHTT--SHHHHHHHHHHHHHHHHHHHHHGGGT--SS--GGGGSGGGGGG--

InterPro domains:
  IPR015141 Phospholipase A2, prokaryotic/fungal [PF09056] (68-144)
  IPR036444 Phospholipase A2 domain superfamily [G3DSA:1.20.90.10] (56-148)
  IPR036444 Phospholipase A2 domain superfamily [SSF48619] (65-146)
  IPR038875 Phospholipase A2, conodipine-like [PTHR37687] (66-161)